Protein AF-A0A2H9MM42-F1 (afdb_monomer_lite)

Secondary structure (DSSP, 8-state):
-EEEEEEETT---SS---GGGTTTTTTSHHHHHHHHHHHHB-SSSB-TTEEEEEEE--SSS--EEEEEETTT--S--S--

Structure (mmCIF, N/CA/C/O backbone):
data_AF-A0A2H9MM42-F1
#
_entry.id   AF-A0A2H9MM42-F1
#
loop_
_atom_site.group_PDB
_atom_site.id
_atom_site.type_symbol
_atom_site.label_atom_id
_atom_site.label_alt_id
_atom_site.label_comp_id
_atom_site.label_asym_id
_atom_site.label_entity_id
_atom_site.label_seq_id
_atom_site.pdbx_PDB_ins_code
_atom_site.Cartn_x
_atom_site.Cartn_y
_atom_site.Cartn_z
_atom_site.occupancy
_atom_site.B_iso_or_equiv
_atom_site.auth_seq_id
_atom_site.auth_comp_id
_atom_site.auth_asym_id
_atom_site.auth_atom_id
_atom_site.pdbx_PDB_model_num
ATOM 1 N N . MET A 1 1 ? -18.755 -5.601 4.440 1.00 87.38 1 MET A N 1
ATOM 2 C CA . MET A 1 1 ? -17.567 -5.979 3.655 1.00 87.38 1 MET A CA 1
ATOM 3 C C . MET A 1 1 ? -17.524 -5.127 2.406 1.00 87.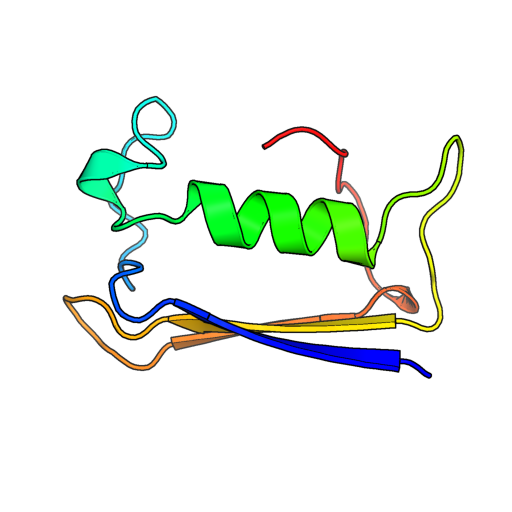38 1 MET A C 1
ATOM 5 O O . MET A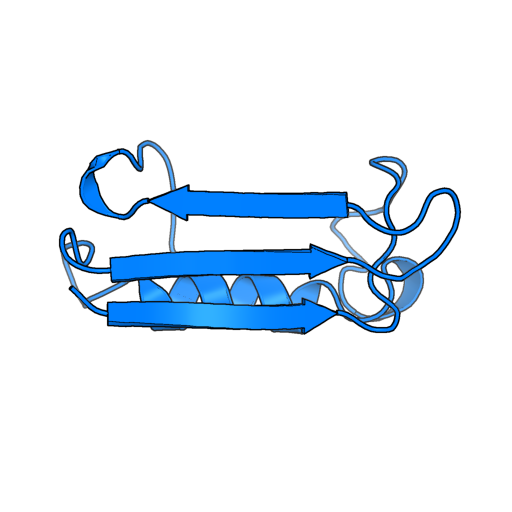 1 1 ? -18.499 -5.127 1.659 1.00 87.38 1 MET A O 1
ATOM 9 N N . ARG A 1 2 ? -16.461 -4.341 2.235 1.00 97.81 2 ARG A N 1
ATOM 10 C CA . ARG A 1 2 ? -16.245 -3.490 1.056 1.00 97.81 2 ARG A CA 1
ATOM 11 C C . ARG A 1 2 ? -14.895 -3.854 0.452 1.00 97.81 2 ARG A C 1
ATOM 13 O O . ARG A 1 2 ? -13.902 -3.852 1.173 1.00 97.81 2 ARG A O 1
ATOM 20 N N . SER A 1 3 ? -14.875 -4.130 -0.843 1.00 98.12 3 SER A N 1
ATOM 21 C CA . SER A 1 3 ? -13.679 -4.597 -1.542 1.00 98.12 3 SER A CA 1
ATOM 22 C C . SER A 1 3 ? -13.336 -3.633 -2.666 1.00 98.12 3 SER A C 1
ATOM 24 O O . SER A 1 3 ? -14.212 -3.232 -3.435 1.00 98.12 3 SER A O 1
ATOM 26 N N . PHE A 1 4 ? -12.062 -3.268 -2.756 1.00 98.75 4 PHE A N 1
ATOM 27 C CA . PHE A 1 4 ? -11.550 -2.358 -3.774 1.00 98.75 4 PHE A CA 1
ATOM 28 C C . PHE A 1 4 ? -10.481 -3.058 -4.610 1.00 98.75 4 PHE A C 1
ATOM 30 O O . PHE A 1 4 ? -9.631 -3.762 -4.073 1.00 98.75 4 PHE A O 1
ATOM 37 N N . ILE A 1 5 ? -10.502 -2.852 -5.926 1.00 98.69 5 ILE A N 1
ATOM 38 C CA . ILE A 1 5 ? -9.451 -3.319 -6.836 1.00 98.69 5 ILE A CA 1
ATOM 39 C C . ILE A 1 5 ? -8.861 -2.090 -7.514 1.00 98.69 5 ILE A C 1
ATOM 41 O O . ILE A 1 5 ? -9.572 -1.361 -8.204 1.00 98.69 5 ILE A O 1
ATOM 45 N N . ILE A 1 6 ? -7.565 -1.866 -7.317 1.00 98.62 6 ILE A N 1
ATOM 46 C CA . ILE A 1 6 ? -6.820 -0.763 -7.920 1.00 98.62 6 ILE A CA 1
ATOM 47 C C . ILE A 1 6 ? -5.818 -1.342 -8.913 1.00 98.62 6 ILE A C 1
ATOM 49 O O . ILE A 1 6 ? -4.984 -2.175 -8.558 1.00 98.62 6 ILE A O 1
ATOM 53 N N . ILE A 1 7 ? -5.899 -0.895 -10.166 1.00 98.62 7 ILE A N 1
ATOM 54 C CA . ILE A 1 7 ? -5.044 -1.379 -11.254 1.00 98.62 7 ILE A CA 1
ATOM 55 C C . ILE A 1 7 ? -3.931 -0.361 -11.509 1.00 98.62 7 ILE A C 1
ATOM 57 O O . ILE A 1 7 ? -4.145 0.711 -12.075 1.00 98.62 7 ILE A O 1
ATOM 61 N N . GLY A 1 8 ? -2.719 -0.716 -11.099 1.00 98.31 8 GLY A N 1
ATOM 62 C CA . GLY A 1 8 ? -1.497 0.025 -11.367 1.00 98.31 8 GLY A CA 1
ATOM 63 C C . GLY A 1 8 ? -0.895 -0.374 -12.709 1.00 98.31 8 GLY A C 1
ATOM 64 O O . GLY A 1 8 ? 0.045 -1.163 -12.752 1.00 98.31 8 GLY A O 1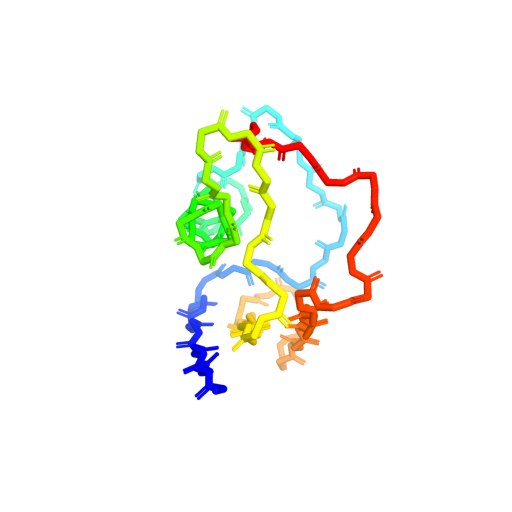
ATOM 65 N N . HIS A 1 9 ? -1.397 0.202 -13.807 1.00 98.38 9 HIS A N 1
ATOM 66 C CA . HIS A 1 9 ? -0.959 -0.129 -15.175 1.00 98.38 9 HIS A CA 1
ATOM 67 C C . HIS A 1 9 ? 0.550 -0.004 -15.417 1.00 98.38 9 HIS A C 1
ATOM 69 O O . HIS A 1 9 ? 1.094 -0.692 -16.271 1.00 98.38 9 HIS A O 1
ATOM 75 N N . ARG A 1 10 ? 1.216 0.905 -14.700 1.00 97.88 10 ARG A N 1
ATOM 76 C CA . ARG A 1 10 ? 2.651 1.180 -14.845 1.00 97.88 10 ARG A CA 1
ATOM 77 C C . ARG A 1 10 ? 3.448 0.832 -13.592 1.00 97.88 10 ARG A C 1
ATOM 79 O O . ARG A 1 10 ? 4.661 1.011 -13.603 1.00 97.88 10 ARG A O 1
ATOM 86 N N . VAL A 1 11 ? 2.781 0.360 -12.537 1.00 98.25 11 VAL A N 1
ATOM 87 C CA . VAL A 1 11 ? 3.417 0.164 -11.236 1.00 98.25 11 VAL A CA 1
ATOM 88 C C . VAL A 1 11 ? 4.359 -1.023 -11.319 1.00 98.25 11 VAL A C 1
ATOM 90 O O . VAL A 1 11 ? 3.925 -2.131 -11.637 1.00 98.25 11 VAL A O 1
ATOM 93 N N . LYS A 1 12 ? 5.641 -0.770 -11.056 1.00 97.44 12 LYS A N 1
ATOM 94 C CA . LYS A 1 12 ? 6.701 -1.773 -11.138 1.00 97.44 12 LYS A CA 1
ATOM 95 C C . LYS A 1 12 ? 6.417 -2.975 -10.251 1.00 97.44 12 LYS A C 1
ATOM 97 O O . LYS A 1 12 ? 5.938 -2.843 -9.133 1.00 97.44 12 LYS A O 1
ATOM 102 N N . THR A 1 13 ? 6.822 -4.140 -10.730 1.00 97.94 13 THR A N 1
ATOM 103 C CA . THR A 1 13 ? 6.683 -5.426 -10.030 1.00 97.94 13 THR A CA 1
ATOM 104 C C . THR A 1 13 ? 7.983 -5.900 -9.367 1.00 97.94 13 THR A C 1
ATOM 106 O O . THR A 1 13 ? 8.051 -7.015 -8.850 1.00 97.94 13 THR A O 1
ATOM 109 N N . SER A 1 14 ? 9.019 -5.059 -9.353 1.00 95.81 14 SER A N 1
ATOM 110 C CA . SER A 1 14 ? 10.289 -5.299 -8.654 1.00 95.81 14 SER A CA 1
ATOM 111 C C . SER A 1 14 ? 10.339 -4.542 -7.326 1.00 95.81 14 SER A C 1
ATOM 113 O O . SER A 1 14 ? 9.792 -3.446 -7.221 1.00 95.81 14 SER A O 1
ATOM 115 N N . SER A 1 1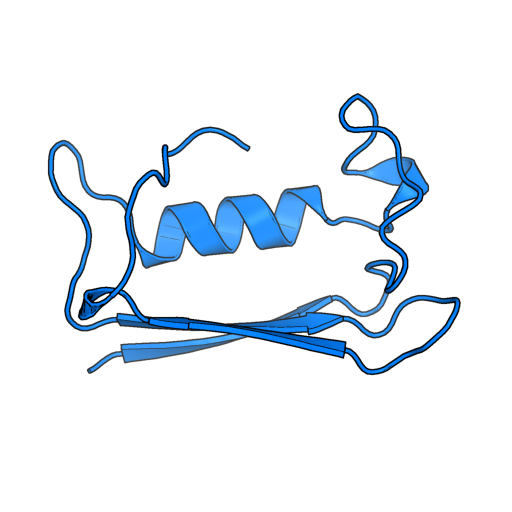5 ? 11.038 -5.099 -6.335 1.00 93.25 15 SER A N 1
ATOM 116 C CA . SER A 1 15 ? 11.373 -4.422 -5.074 1.00 93.25 15 SER A CA 1
ATOM 117 C C . SER A 1 15 ? 12.568 -3.466 -5.192 1.00 93.25 15 SER A C 1
ATOM 119 O O . SER A 1 15 ? 12.879 -2.765 -4.237 1.00 93.25 15 SER A O 1
ATOM 121 N N . ASP A 1 16 ? 13.254 -3.449 -6.337 1.00 94.56 16 ASP A N 1
ATOM 122 C CA . ASP A 1 16 ? 14.375 -2.546 -6.612 1.00 94.56 16 ASP A CA 1
ATOM 123 C C . ASP A 1 16 ? 13.862 -1.161 -7.043 1.00 94.56 16 ASP A C 1
ATOM 125 O O . ASP A 1 16 ? 13.677 -0.869 -8.232 1.00 94.56 16 ASP A O 1
ATOM 129 N N . PHE A 1 17 ? 13.538 -0.325 -6.053 1.00 93.88 17 PHE A N 1
ATOM 130 C CA . PHE A 1 17 ? 13.117 1.058 -6.260 1.00 93.88 17 PHE A CA 1
ATOM 131 C C . PHE A 1 17 ? 13.517 1.978 -5.101 1.00 93.88 17 PHE A C 1
ATOM 133 O O . PHE A 1 17 ? 13.803 1.544 -3.988 1.00 93.88 17 PHE A O 1
ATOM 140 N N . ASN A 1 18 ? 13.523 3.283 -5.378 1.00 92.44 18 ASN A N 1
ATOM 141 C CA . ASN A 1 18 ? 13.865 4.320 -4.412 1.00 92.44 18 ASN A CA 1
ATOM 142 C C . ASN A 1 18 ? 12.599 4.874 -3.740 1.00 92.44 18 ASN A C 1
ATOM 144 O O . ASN A 1 18 ? 11.710 5.375 -4.427 1.00 92.44 18 ASN A O 1
ATOM 148 N N . LEU A 1 19 ? 12.548 4.856 -2.404 1.00 94.38 19 LEU A N 1
ATOM 149 C CA . LEU A 1 19 ? 11.450 5.445 -1.622 1.00 94.38 19 LEU A CA 1
ATOM 150 C C . LEU A 1 19 ? 11.337 6.969 -1.789 1.00 94.38 19 LEU A C 1
ATOM 152 O O . LEU A 1 19 ? 10.270 7.530 -1.589 1.00 94.38 19 LEU A O 1
ATOM 156 N N . ASN A 1 20 ? 12.409 7.645 -2.208 1.00 95.25 20 ASN A N 1
ATOM 157 C CA . ASN A 1 20 ? 12.366 9.077 -2.508 1.00 95.25 20 ASN A CA 1
ATOM 158 C C . ASN A 1 20 ? 11.744 9.394 -3.885 1.00 95.25 20 ASN A C 1
ATOM 160 O O . ASN A 1 20 ? 11.620 10.567 -4.230 1.00 95.25 20 ASN A O 1
ATOM 164 N N . ASP A 1 21 ? 11.382 8.384 -4.690 1.00 95.12 21 ASP A N 1
ATOM 165 C CA . ASP A 1 21 ? 10.775 8.563 -6.018 1.00 95.12 21 ASP A CA 1
ATOM 166 C C . ASP A 1 21 ? 9.658 7.537 -6.293 1.00 95.12 21 ASP A C 1
ATOM 168 O O . ASP A 1 21 ? 9.718 6.720 -7.222 1.00 95.12 21 ASP A O 1
ATOM 172 N N . LEU A 1 22 ? 8.613 7.596 -5.462 1.00 95.94 22 LEU A N 1
ATOM 173 C CA . LEU A 1 22 ? 7.418 6.747 -5.553 1.00 95.94 22 LEU A CA 1
ATOM 174 C C . LEU A 1 22 ? 6.465 7.131 -6.692 1.00 95.94 22 LEU A C 1
ATOM 176 O O . LEU A 1 22 ? 5.540 6.372 -6.987 1.00 95.94 22 LEU A O 1
ATOM 180 N N . CYS A 1 23 ? 6.650 8.281 -7.341 1.00 95.62 23 CYS A N 1
ATOM 181 C CA . CYS A 1 23 ? 5.802 8.709 -8.452 1.00 95.62 23 CYS A CA 1
ATOM 182 C C . CYS A 1 23 ? 6.460 8.450 -9.818 1.00 95.62 23 CYS A C 1
ATOM 184 O O . CYS A 1 23 ? 5.786 7.986 -10.741 1.00 95.62 23 CYS A O 1
ATOM 186 N N . GLY A 1 24 ? 7.766 8.693 -9.957 1.00 94.75 24 GLY A N 1
ATOM 187 C CA . GLY A 1 24 ? 8.504 8.534 -11.205 1.00 94.75 24 GLY A CA 1
ATOM 188 C C . GLY A 1 24 ? 8.939 7.093 -11.437 1.00 94.75 24 GLY A C 1
ATOM 189 O O . GLY A 1 24 ? 8.319 6.363 -12.218 1.00 94.75 24 GLY A O 1
ATOM 190 N N . SER A 1 25 ? 10.017 6.685 -10.766 1.00 94.56 25 SER A N 1
ATOM 191 C CA . SER A 1 25 ? 10.737 5.430 -11.021 1.00 94.56 25 SER A CA 1
ATOM 192 C C . SER A 1 25 ? 9.912 4.156 -10.823 1.00 94.56 25 SER A C 1
ATOM 194 O O . SER A 1 25 ? 10.221 3.132 -11.439 1.00 94.56 25 SER A O 1
ATOM 196 N N . THR A 1 26 ? 8.872 4.208 -9.991 1.00 96.88 26 THR A N 1
ATOM 197 C CA . THR A 1 26 ? 7.987 3.078 -9.667 1.00 96.88 26 THR A CA 1
ATOM 198 C C . THR A 1 26 ? 6.745 3.010 -10.553 1.00 96.88 26 THR A C 1
ATOM 200 O O . THR A 1 26 ? 6.000 2.040 -10.458 1.00 96.88 26 THR A O 1
ATOM 203 N N . GLY A 1 27 ? 6.499 4.014 -11.403 1.00 96.62 27 GLY A N 1
ATOM 204 C CA . GLY A 1 27 ? 5.327 4.060 -12.273 1.00 96.62 27 GLY A CA 1
ATOM 205 C C . GLY A 1 27 ? 4.017 4.322 -11.531 1.00 96.62 27 GLY A C 1
ATOM 206 O O . GLY A 1 27 ? 3.019 3.643 -11.773 1.00 96.62 27 GLY A O 1
ATOM 207 N N . ARG A 1 28 ? 4.017 5.365 -10.693 1.00 97.50 28 ARG A N 1
ATOM 208 C CA . ARG A 1 28 ? 2.875 5.852 -9.902 1.00 97.50 28 ARG A CA 1
ATOM 209 C C . ARG A 1 28 ? 2.464 4.989 -8.702 1.00 97.50 28 ARG A C 1
ATOM 211 O O . ARG A 1 28 ? 1.273 4.866 -8.405 1.00 97.50 28 ARG A O 1
ATOM 218 N N . LEU A 1 29 ? 3.435 4.403 -7.998 1.00 97.50 29 LEU A N 1
ATOM 219 C CA . LEU A 1 29 ? 3.171 3.692 -6.741 1.00 97.50 29 LEU A CA 1
ATOM 220 C C . LEU A 1 29 ? 2.542 4.622 -5.682 1.00 97.50 29 LEU A C 1
ATOM 222 O O . LEU A 1 29 ? 1.637 4.191 -4.970 1.00 97.50 29 LEU A O 1
ATOM 226 N N . ASP A 1 30 ? 2.911 5.909 -5.683 1.00 97.25 30 ASP A N 1
ATOM 227 C CA . ASP A 1 30 ? 2.314 6.991 -4.878 1.00 97.25 30 ASP A CA 1
ATOM 228 C C . ASP A 1 30 ? 0.775 7.006 -4.893 1.00 97.25 30 ASP A C 1
ATOM 230 O O . ASP A 1 30 ? 0.097 7.342 -3.919 1.00 97.25 30 ASP A O 1
ATOM 234 N N . VAL A 1 31 ? 0.166 6.667 -6.031 1.00 97.75 31 VAL A N 1
ATOM 235 C CA . VAL A 1 31 ? -1.297 6.602 -6.160 1.00 97.75 31 VAL A CA 1
ATOM 236 C C . VAL A 1 31 ? -1.866 5.413 -5.392 1.00 97.75 31 VAL A C 1
ATOM 238 O O . VAL A 1 31 ? -2.855 5.573 -4.681 1.00 97.75 31 VAL A O 1
ATOM 241 N N . LEU A 1 32 ? -1.247 4.237 -5.508 1.00 98.12 32 LEU A N 1
ATOM 242 C CA . LEU A 1 32 ? -1.721 3.020 -4.850 1.00 98.12 32 LEU A CA 1
ATOM 243 C C . LEU A 1 32 ? -1.590 3.128 -3.329 1.00 98.12 32 LEU A C 1
ATOM 245 O O . LEU A 1 32 ? -2.518 2.738 -2.626 1.00 98.12 32 LEU A O 1
ATOM 249 N N . LEU A 1 33 ? -0.500 3.713 -2.828 1.00 97.12 33 LEU A N 1
ATOM 250 C CA . LEU A 1 33 ? -0.278 3.934 -1.393 1.00 97.12 33 LEU A CA 1
ATOM 251 C C . LEU A 1 33 ? -1.350 4.868 -0.806 1.00 97.12 33 LEU A C 1
ATOM 253 O O . LEU A 1 33 ? -2.003 4.541 0.184 1.00 97.12 33 LEU A O 1
ATOM 257 N N . ARG A 1 34 ? -1.692 5.954 -1.510 1.00 97.81 34 ARG A N 1
ATOM 258 C CA . ARG A 1 34 ? -2.836 6.804 -1.128 1.00 97.81 34 ARG A CA 1
ATOM 259 C C . ARG A 1 34 ? -4.182 6.075 -1.191 1.00 97.81 34 ARG A C 1
ATOM 261 O O . ARG A 1 34 ? -5.056 6.359 -0.372 1.00 97.81 34 ARG A O 1
ATOM 268 N N . CYS A 1 35 ? -4.368 5.125 -2.113 1.00 98.19 35 CYS A N 1
ATOM 269 C CA . CYS A 1 35 ? -5.563 4.274 -2.136 1.00 98.19 35 CYS A CA 1
ATOM 270 C C . CYS A 1 35 ? -5.629 3.321 -0.933 1.00 98.19 35 CYS A C 1
ATOM 272 O O . CYS A 1 35 ? -6.719 3.138 -0.387 1.00 98.19 35 CYS A O 1
ATOM 274 N N . ILE A 1 36 ? -4.500 2.751 -0.488 1.00 97.81 36 ILE A N 1
ATOM 275 C CA . ILE A 1 36 ? -4.426 1.993 0.775 1.00 97.81 36 ILE A CA 1
ATOM 276 C C . ILE A 1 36 ? -4.889 2.901 1.916 1.00 97.81 36 ILE A C 1
ATOM 278 O O . ILE A 1 36 ? -5.793 2.527 2.669 1.00 97.81 36 ILE A O 1
ATOM 282 N N . ASN A 1 37 ? -4.351 4.124 1.982 1.00 96.56 37 ASN A N 1
ATOM 283 C CA . ASN A 1 37 ? -4.667 5.039 3.070 1.00 96.56 37 ASN A CA 1
ATOM 284 C C . ASN A 1 37 ? -6.155 5.397 3.119 1.00 96.56 37 ASN A C 1
ATOM 286 O O . ASN A 1 37 ? -6.791 5.283 4.168 1.00 96.56 37 ASN A O 1
ATOM 290 N N . ALA A 1 38 ? -6.738 5.733 1.967 1.00 96.81 38 ALA A N 1
ATOM 291 C CA . ALA A 1 38 ? -8.164 6.028 1.840 1.00 96.81 38 ALA A CA 1
ATOM 292 C C . ALA A 1 38 ? -9.071 4.816 2.131 1.00 96.81 38 ALA A C 1
ATOM 294 O O . ALA A 1 38 ? -10.222 4.989 2.542 1.00 96.81 38 ALA A O 1
ATOM 295 N N . THR A 1 39 ? -8.573 3.594 1.921 1.00 97.88 39 THR A N 1
ATOM 296 C CA . THR A 1 39 ? -9.337 2.364 2.166 1.00 97.88 39 THR A CA 1
ATOM 297 C C . THR A 1 39 ? -9.417 2.026 3.650 1.00 97.88 39 THR A C 1
ATOM 299 O O . THR A 1 39 ? -10.475 1.590 4.114 1.00 97.88 39 THR A O 1
ATOM 302 N N . PHE A 1 40 ? -8.325 2.210 4.396 1.00 97.69 40 PHE A N 1
ATOM 303 C CA . PHE A 1 40 ? -8.232 1.712 5.769 1.00 97.69 40 PHE A CA 1
ATOM 304 C C . PHE A 1 40 ? -8.356 2.787 6.841 1.00 97.69 40 PHE A C 1
ATOM 306 O O . PHE A 1 40 ? -9.054 2.544 7.823 1.00 97.69 40 PHE A O 1
ATOM 313 N N . PHE A 1 41 ? -7.723 3.950 6.700 1.00 97.00 41 PHE A N 1
ATOM 314 C CA . PHE A 1 41 ? -7.575 4.851 7.843 1.00 97.00 41 PHE A CA 1
ATOM 315 C C . PHE A 1 41 ? -8.824 5.679 8.148 1.00 97.00 41 PHE A C 1
ATOM 317 O O . PHE A 1 41 ? -9.509 6.213 7.273 1.00 97.00 41 PHE A O 1
ATOM 324 N N . LEU A 1 42 ? -9.088 5.801 9.446 1.00 94.50 42 LEU A N 1
ATOM 325 C CA . LEU A 1 42 ? -9.966 6.781 10.072 1.00 94.50 42 LEU A CA 1
ATOM 326 C C . LEU A 1 42 ? -9.110 7.700 10.957 1.00 94.50 42 LEU A C 1
ATOM 328 O O . LEU A 1 42 ? -7.904 7.511 11.082 1.00 94.50 42 LEU A O 1
ATOM 332 N N . SER A 1 43 ? -9.726 8.682 11.616 1.00 91.75 43 SER A N 1
ATOM 333 C CA . SER A 1 43 ? -9.003 9.615 12.494 1.00 91.75 43 SER A CA 1
ATOM 334 C C . SER A 1 43 ? -8.294 8.956 13.687 1.00 91.75 43 SER A C 1
ATOM 336 O O . SER A 1 43 ? -7.375 9.554 14.235 1.00 91.75 43 SER A O 1
ATOM 338 N N . GLY A 1 44 ? -8.712 7.757 14.110 1.00 90.12 44 GLY A N 1
ATOM 339 C CA . GLY A 1 44 ? -8.130 7.059 15.264 1.00 90.12 44 GLY A CA 1
ATOM 3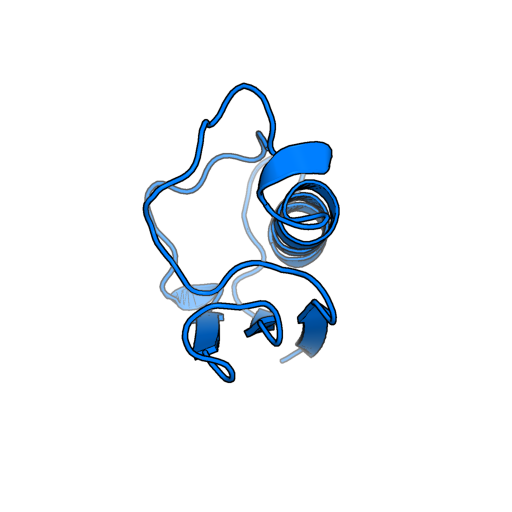40 C C . GLY A 1 44 ? -8.330 5.540 15.283 1.00 90.12 44 GLY A C 1
ATOM 341 O O . GLY A 1 44 ? -8.162 4.927 16.330 1.00 90.12 44 GLY A O 1
ATOM 342 N N . ASP A 1 45 ? -8.719 4.934 14.160 1.00 93.31 45 ASP A N 1
ATOM 343 C CA . ASP A 1 45 ? -8.815 3.474 13.996 1.00 93.31 45 ASP A CA 1
ATOM 344 C C . ASP A 1 45 ? -8.605 3.128 12.512 1.00 93.31 45 ASP A C 1
ATOM 346 O O . ASP A 1 45 ? -8.487 4.015 11.658 1.00 93.31 45 ASP A O 1
ATOM 350 N N . ILE A 1 46 ? -8.604 1.838 12.199 1.00 95.56 46 ILE A N 1
ATOM 351 C CA . ILE A 1 46 ? -8.644 1.311 10.838 1.00 95.56 46 ILE A CA 1
ATOM 352 C C . ILE A 1 46 ? -9.973 0.593 10.580 1.00 95.56 46 ILE A C 1
ATOM 354 O O . ILE A 1 46 ? -10.549 -0.050 11.461 1.00 95.56 46 ILE A O 1
ATOM 358 N N . ARG A 1 47 ? -10.482 0.678 9.350 1.00 97.38 47 ARG A N 1
ATOM 359 C CA . ARG A 1 47 ? -11.661 -0.082 8.926 1.00 97.38 47 ARG A CA 1
ATOM 360 C C . ARG A 1 47 ? -11.313 -1.573 8.868 1.00 97.38 47 ARG A C 1
ATOM 362 O O . ARG A 1 47 ? -10.496 -1.989 8.054 1.00 97.38 47 ARG A O 1
ATOM 369 N N . ARG A 1 48 ? -11.953 -2.381 9.721 1.00 97.44 48 ARG A N 1
ATOM 370 C CA . ARG A 1 48 ? -11.764 -3.847 9.765 1.00 97.44 48 ARG A CA 1
ATOM 371 C C . ARG A 1 48 ? -12.629 -4.606 8.756 1.00 97.44 48 ARG A C 1
ATOM 373 O O . ARG A 1 48 ? -12.373 -5.773 8.497 1.00 97.44 48 ARG A O 1
ATOM 380 N N . ASP A 1 49 ? -13.654 -3.962 8.200 1.00 98.06 49 ASP A N 1
ATOM 381 C CA . ASP A 1 49 ? -14.614 -4.553 7.260 1.00 98.06 49 ASP A CA 1
ATOM 382 C C . ASP A 1 49 ? -14.306 -4.229 5.785 1.00 98.06 49 ASP A C 1
ATOM 384 O O . ASP A 1 49 ? -15.200 -4.303 4.929 1.00 98.06 49 ASP A O 1
ATOM 388 N N . THR A 1 50 ? -13.055 -3.862 5.490 1.00 98.44 50 THR A N 1
ATOM 389 C CA . THR A 1 50 ? -12.578 -3.498 4.153 1.00 98.44 50 THR A CA 1
ATOM 390 C C . THR A 1 50 ? -11.374 -4.326 3.717 1.00 98.44 50 THR A C 1
ATOM 392 O O . THR A 1 50 ? -10.603 -4.828 4.534 1.00 98.44 50 THR A O 1
ATOM 395 N N . GLU A 1 51 ? -11.207 -4.453 2.405 1.00 98.62 51 GLU A N 1
ATOM 396 C CA . GLU A 1 51 ? -10.033 -5.051 1.773 1.00 98.62 51 GLU A CA 1
ATOM 397 C C . GLU A 1 51 ? -9.690 -4.322 0.470 1.00 98.62 51 GLU A C 1
ATOM 399 O O . GLU A 1 51 ? -10.556 -3.713 -0.172 1.00 98.62 51 GLU A O 1
ATOM 404 N N . ILE A 1 52 ? -8.424 -4.398 0.070 1.00 98.75 52 ILE A N 1
ATOM 405 C CA . ILE A 1 52 ? -7.941 -3.835 -1.191 1.00 98.75 52 ILE A CA 1
ATOM 406 C C . ILE A 1 52 ? -7.012 -4.819 -1.897 1.00 98.75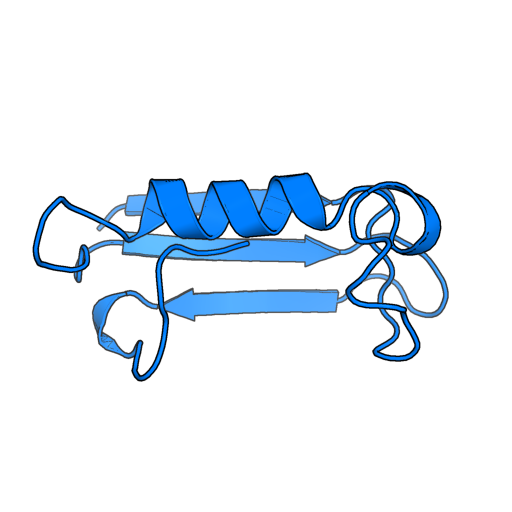 52 ILE A C 1
ATOM 408 O O . ILE A 1 52 ? -6.143 -5.436 -1.280 1.00 98.75 52 ILE A O 1
ATOM 412 N N . TYR A 1 53 ? -7.196 -4.927 -3.209 1.00 98.75 53 TYR A N 1
ATOM 413 C CA . TYR A 1 53 ? -6.309 -5.623 -4.126 1.00 98.75 53 TYR A CA 1
ATOM 414 C C . TYR A 1 53 ? -5.588 -4.588 -4.980 1.00 98.75 53 TYR A C 1
ATOM 416 O O . TYR A 1 53 ? -6.218 -3.763 -5.646 1.00 98.75 53 TYR A O 1
ATOM 424 N N . LEU A 1 54 ? -4.266 -4.646 -4.985 1.00 98.62 54 LEU A N 1
ATOM 425 C CA . LEU A 1 54 ? -3.419 -3.846 -5.854 1.00 98.62 54 LEU A CA 1
ATOM 426 C C . LEU A 1 54 ? -2.908 -4.753 -6.965 1.00 98.62 54 LEU A C 1
ATOM 428 O O . LEU A 1 54 ? -2.176 -5.700 -6.691 1.00 98.62 54 LEU A O 1
ATOM 432 N N . VAL A 1 55 ? -3.298 -4.482 -8.208 1.00 98.69 55 VAL A N 1
ATOM 433 C CA . VAL A 1 55 ? -2.854 -5.236 -9.386 1.00 98.69 55 VAL A CA 1
ATOM 434 C C . VAL A 1 55 ? -1.780 -4.425 -10.099 1.00 98.69 55 VAL A C 1
ATOM 436 O O . VAL A 1 55 ? -2.070 -3.394 -10.703 1.00 98.69 55 VAL A O 1
ATOM 439 N N . LEU A 1 56 ? -0.536 -4.876 -10.004 1.00 98.56 56 LEU A N 1
ATOM 440 C CA . LEU A 1 56 ? 0.641 -4.212 -10.548 1.00 98.56 56 LEU A CA 1
ATOM 441 C C . LEU A 1 56 ? 0.957 -4.828 -11.912 1.00 98.56 56 LEU A C 1
ATOM 443 O O . LEU A 1 56 ? 1.182 -6.036 -12.014 1.00 98.56 56 LEU A O 1
ATOM 447 N N . LEU A 1 57 ? 0.950 -3.996 -12.955 1.00 98.62 57 LEU A N 1
ATOM 448 C CA . LEU A 1 57 ? 1.139 -4.415 -14.350 1.00 98.62 57 LEU A CA 1
ATOM 449 C C . LEU A 1 57 ? 2.401 -3.825 -14.998 1.00 98.62 57 LEU A C 1
ATOM 451 O O . LEU A 1 57 ? 2.606 -3.995 -16.196 1.00 98.62 57 LEU A O 1
ATOM 455 N N . GLY A 1 58 ? 3.241 -3.131 -14.233 1.00 97.75 58 GLY A N 1
ATOM 456 C CA . GLY A 1 58 ? 4.521 -2.633 -14.720 1.00 97.75 58 GLY A CA 1
ATOM 457 C C . GLY A 1 58 ? 5.598 -3.717 -14.775 1.00 97.75 58 GLY A C 1
ATOM 458 O O . GLY A 1 58 ? 5.566 -4.705 -14.039 1.00 97.75 58 GLY A O 1
ATOM 459 N N . GLU A 1 59 ? 6.597 -3.475 -15.620 1.00 96.50 59 GLU A N 1
ATOM 460 C CA . GLU A 1 59 ? 7.851 -4.233 -15.699 1.00 96.50 59 GLU A CA 1
ATOM 461 C C . GLU A 1 59 ? 8.518 -4.400 -14.314 1.00 96.50 59 GLU A C 1
ATOM 463 O O . GLU A 1 59 ? 8.312 -3.572 -13.414 1.00 96.50 59 GLU A O 1
ATOM 468 N N . PRO A 1 60 ? 9.359 -5.425 -14.105 1.00 96.88 60 PRO A N 1
ATOM 469 C CA . PRO A 1 60 ? 9.837 -6.406 -15.090 1.00 96.88 60 PRO A CA 1
ATOM 470 C C . PRO A 1 60 ? 9.025 -7.710 -15.182 1.00 96.88 60 PRO A C 1
ATOM 472 O O . PRO A 1 60 ? 9.222 -8.486 -16.107 1.00 96.88 60 PRO A O 1
ATOM 475 N N . GLU A 1 61 ? 8.144 -7.996 -14.223 1.00 97.38 61 GLU A N 1
ATOM 476 C CA . GLU A 1 61 ? 7.443 -9.285 -14.122 1.00 97.38 61 GLU A CA 1
ATOM 477 C C . GLU A 1 61 ? 5.943 -9.106 -13.815 1.00 97.38 61 GLU A C 1
ATOM 479 O O . GLU A 1 61 ? 5.469 -9.518 -12.748 1.00 97.38 61 GLU A O 1
ATOM 484 N N . PRO A 1 62 ? 5.168 -8.451 -14.697 1.00 97.25 62 PRO A N 1
ATOM 485 C CA . PRO A 1 62 ? 3.725 -8.352 -14.526 1.00 97.25 62 PRO A CA 1
ATOM 486 C C . PRO A 1 62 ? 3.004 -9.672 -14.876 1.00 97.25 62 PRO A C 1
ATOM 488 O O . PRO A 1 62 ? 3.422 -10.368 -15.802 1.00 97.25 62 PRO A O 1
ATOM 491 N N . PRO A 1 63 ? 1.876 -10.003 -14.212 1.00 97.94 63 PRO A N 1
ATOM 492 C CA . PRO A 1 63 ? 1.240 -9.265 -13.121 1.00 97.94 63 PRO A CA 1
ATOM 493 C C . PRO A 1 63 ? 1.737 -9.696 -11.728 1.00 97.94 63 PRO A C 1
ATOM 495 O O . PRO A 1 63 ? 2.006 -10.872 -11.489 1.00 97.94 63 PRO A O 1
ATOM 498 N N . LYS A 1 64 ? 1.734 -8.765 -10.763 1.00 98.44 64 LYS A N 1
ATOM 499 C CA . LYS A 1 64 ? 1.767 -9.097 -9.323 1.00 98.44 64 LYS A CA 1
ATOM 500 C C . LYS A 1 64 ? 0.552 -8.503 -8.621 1.00 98.44 64 LYS A C 1
ATOM 502 O O . LYS A 1 64 ? 0.168 -7.369 -8.900 1.00 98.44 64 LYS A O 1
ATOM 507 N N . THR A 1 65 ? -0.052 -9.262 -7.711 1.00 98.44 65 THR A N 1
ATOM 508 C CA . THR A 1 65 ? -1.211 -8.806 -6.934 1.00 98.44 65 THR A CA 1
ATOM 509 C C . THR A 1 65 ? -0.891 -8.813 -5.451 1.00 98.44 65 THR A C 1
ATOM 511 O O . THR A 1 65 ? -0.439 -9.822 -4.918 1.00 98.44 65 THR A O 1
ATOM 514 N N . ILE A 1 66 ? -1.148 -7.685 -4.790 1.00 98.12 66 ILE A N 1
ATOM 515 C CA . ILE A 1 66 ? -1.034 -7.538 -3.338 1.00 98.12 66 ILE A CA 1
ATOM 516 C C . ILE A 1 66 ? -2.447 -7.434 -2.777 1.00 98.12 66 ILE A C 1
ATOM 518 O O . ILE A 1 66 ? -3.226 -6.596 -3.229 1.00 98.12 66 ILE A O 1
ATOM 522 N N . HIS A 1 67 ? -2.773 -8.276 -1.801 1.00 98.44 67 HIS A N 1
ATOM 523 C CA . HIS A 1 67 ? -4.059 -8.268 -1.107 1.00 98.44 67 HIS A CA 1
ATOM 524 C C . HIS A 1 67 ? -3.846 -7.872 0.349 1.00 98.44 67 HIS A C 1
ATOM 526 O O . HIS A 1 67 ? -3.014 -8.452 1.044 1.00 98.44 67 HIS A O 1
ATOM 532 N N . LEU A 1 68 ? -4.577 -6.852 0.787 1.00 98.31 68 LEU A N 1
ATOM 533 C CA . LEU A 1 68 ? -4.535 -6.322 2.145 1.00 98.31 68 LEU A CA 1
ATOM 534 C C . LEU A 1 68 ? -5.933 -6.457 2.753 1.00 98.31 68 LEU A C 1
ATOM 536 O O . LEU A 1 68 ? -6.910 -5.963 2.182 1.00 98.31 68 LEU A O 1
ATOM 540 N N . VAL A 1 69 ? -6.014 -7.104 3.916 1.00 98.31 69 VAL A N 1
ATOM 541 C CA . VAL A 1 69 ? -7.267 -7.390 4.629 1.00 98.31 69 VAL A CA 1
ATOM 542 C C . VAL A 1 69 ? -7.319 -6.570 5.913 1.00 98.31 69 VAL A C 1
ATOM 544 O O . VAL A 1 69 ? -6.510 -6.775 6.817 1.00 98.31 69 VAL A O 1
ATOM 547 N N . GLY A 1 70 ? -8.292 -5.663 6.027 1.00 97.62 70 GLY A N 1
ATOM 548 C CA . GLY A 1 70 ? -8.370 -4.688 7.119 1.00 97.62 70 GLY A CA 1
ATOM 549 C C . GLY A 1 70 ? -8.427 -5.303 8.519 1.00 97.62 70 GLY A C 1
ATOM 550 O O . GLY A 1 70 ? -7.894 -4.730 9.465 1.00 97.62 70 GLY A O 1
ATOM 551 N N . SER A 1 71 ? -9.021 -6.490 8.666 1.00 97.56 71 SER A N 1
ATOM 552 C CA . SER A 1 71 ? -9.072 -7.216 9.942 1.00 97.56 71 SER A CA 1
ATOM 553 C C . SER A 1 71 ? -7.740 -7.841 10.373 1.00 97.56 71 SER A C 1
ATOM 555 O O . SER A 1 71 ? -7.608 -8.212 11.538 1.00 97.56 71 SER A O 1
ATOM 557 N N . GLU A 1 72 ? -6.766 -7.965 9.469 1.00 97.31 72 GLU A N 1
ATOM 558 C CA . GLU A 1 72 ? -5.478 -8.633 9.709 1.00 97.31 72 GLU A CA 1
ATOM 559 C C . GLU A 1 72 ? -4.283 -7.665 9.727 1.00 97.31 72 GLU A C 1
ATOM 561 O O . GLU A 1 72 ? -3.192 -8.037 10.166 1.00 97.31 72 GLU A O 1
ATOM 566 N N . LEU A 1 73 ? -4.483 -6.414 9.295 1.00 96.12 73 LEU A N 1
ATOM 567 C CA . LEU A 1 73 ? -3.433 -5.397 9.243 1.00 96.12 73 LEU A CA 1
ATOM 568 C C . LEU A 1 73 ? -2.848 -5.084 10.626 1.00 96.12 73 LEU A C 1
ATOM 570 O O . LEU A 1 73 ? -3.562 -4.853 11.604 1.00 96.12 73 LEU A O 1
ATOM 574 N N . LYS A 1 74 ? -1.516 -5.008 10.679 1.00 93.88 74 LYS A N 1
ATOM 575 C CA . LYS A 1 74 ? -0.728 -4.558 11.832 1.00 93.88 74 LYS A CA 1
ATOM 576 C C . LYS A 1 74 ? 0.435 -3.705 11.338 1.00 93.88 74 LYS A C 1
ATOM 578 O O . LYS A 1 74 ? 0.931 -3.933 10.240 1.00 93.88 74 LYS A O 1
ATOM 583 N N . TYR A 1 75 ? 0.882 -2.761 12.167 1.00 92.81 75 TYR A N 1
ATOM 584 C CA . TYR A 1 75 ? 2.043 -1.899 11.894 1.00 92.81 75 TYR A CA 1
ATOM 585 C C . TYR A 1 75 ? 1.937 -1.043 10.616 1.00 92.81 75 TYR A C 1
ATOM 587 O O . TYR A 1 75 ? 2.957 -0.656 10.056 1.00 92.81 75 TYR A O 1
ATOM 595 N N . LEU A 1 76 ? 0.715 -0.733 10.168 1.00 92.19 76 LEU A N 1
ATOM 596 C CA . LEU A 1 76 ? 0.465 0.191 9.063 1.00 92.19 76 LEU A CA 1
ATOM 597 C C . LEU A 1 76 ? 0.182 1.590 9.625 1.00 92.19 76 LEU A C 1
ATOM 599 O O . LEU A 1 76 ? -0.673 1.737 10.500 1.00 92.19 76 LEU A O 1
ATOM 603 N N . ASN A 1 77 ? 0.867 2.599 9.094 1.00 91.75 77 ASN A N 1
ATOM 604 C CA . ASN A 1 77 ? 0.654 4.013 9.398 1.00 91.75 77 ASN A CA 1
ATOM 605 C C . ASN A 1 77 ? 0.123 4.743 8.142 1.00 91.75 77 ASN A C 1
ATOM 607 O O . ASN A 1 77 ? 0.268 4.212 7.042 1.00 91.75 77 ASN A O 1
ATOM 611 N N . PRO A 1 78 ? -0.557 5.897 8.293 1.00 86.81 78 PRO A N 1
ATOM 612 C CA . PRO A 1 78 ? -1.243 6.585 7.193 1.00 86.81 78 PRO A CA 1
ATOM 613 C C . PRO A 1 78 ? -0.335 7.464 6.317 1.00 86.81 78 PRO A C 1
ATOM 615 O O . PRO A 1 78 ? -0.846 8.242 5.508 1.00 86.81 78 PRO A O 1
ATOM 618 N N . ASP A 1 79 ? 0.981 7.415 6.508 1.00 86.94 79 ASP A N 1
ATOM 619 C CA . ASP A 1 79 ? 1.961 8.002 5.597 1.00 86.94 79 ASP A CA 1
ATOM 620 C C . ASP A 1 79 ? 1.989 7.275 4.240 1.00 86.94 79 ASP A C 1
ATOM 622 O O . ASP A 1 79 ? 1.327 6.253 4.049 1.00 86.94 79 ASP A O 1
ATOM 626 N N . GLU A 1 80 ? 2.650 7.891 3.257 1.00 60.03 80 GLU A N 1
ATOM 627 C CA . GLU A 1 80 ? 2.807 7.321 1.913 1.00 60.03 80 GLU A CA 1
ATOM 628 C C . GLU A 1 80 ? 3.879 6.231 1.900 1.00 60.03 80 GLU A C 1
ATOM 630 O O . GLU A 1 80 ? 5.028 6.523 2.300 1.00 60.03 80 GLU A O 1
#

pLDDT: mean 95.93, std 4.86, range [60.03, 98.75]

Radius of gyration: 12.8 Å; chains: 1; bounding box: 32×19×31 Å

Foldseek 3Di:
DEEEEAEQQAAEPDPPDDPVCCPPPRSNNVVVLQVVLVFFDDPPGTDQQYKYWYFHNHDDDDTDIDIDGNVPDDPDDNDD

Sequence (80 aa):
MRSFIIIGHRVKTSSDFNLNDLCGSTGRLDVLLRCINATFFLSGDIRRDTEIYLVLLGEPEPPKTIHLVGSELKYLNPDE